Protein AF-A0A9Q4PXX9-F1 (afdb_monomer_lite)

Structure (mmCIF, N/CA/C/O backbone):
data_AF-A0A9Q4PXX9-F1
#
_entry.id   AF-A0A9Q4PXX9-F1
#
loop_
_atom_site.group_PDB
_atom_site.id
_atom_site.type_symbol
_atom_site.label_atom_id
_atom_site.label_alt_id
_atom_site.label_comp_id
_atom_site.label_asym_id
_atom_site.label_entity_id
_atom_site.label_seq_id
_atom_site.pdbx_PDB_ins_code
_atom_site.Cartn_x
_atom_site.Cartn_y
_atom_site.Cartn_z
_atom_site.occupancy
_atom_site.B_iso_or_equiv
_atom_site.auth_seq_id
_atom_site.auth_comp_id
_atom_site.auth_asym_id
_atom_site.auth_atom_id
_atom_site.pdbx_PDB_model_num
ATOM 1 N N . MET A 1 1 ? 8.724 -48.029 -93.473 1.00 40.72 1 MET A N 1
ATOM 2 C CA . MET A 1 1 ? 9.282 -48.845 -92.365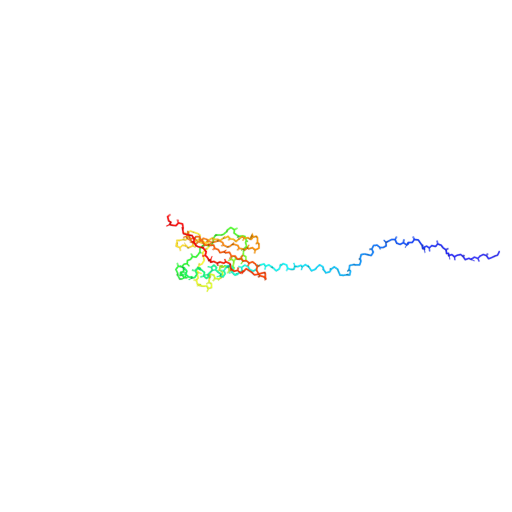 1.00 40.72 1 MET A CA 1
ATOM 3 C C . MET A 1 1 ? 9.966 -47.918 -91.365 1.00 40.72 1 MET A C 1
ATOM 5 O O . MET A 1 1 ? 10.668 -47.036 -91.834 1.00 40.72 1 MET A O 1
ATOM 9 N N . LYS A 1 2 ? 9.798 -48.175 -90.049 1.00 39.72 2 LYS A N 1
ATOM 10 C CA . LYS A 1 2 ? 10.358 -47.454 -88.866 1.00 39.72 2 LYS A CA 1
ATOM 11 C C . LYS A 1 2 ? 9.670 -46.093 -88.613 1.00 39.72 2 LYS A C 1
ATOM 13 O O . LYS A 1 2 ? 9.863 -45.184 -89.398 1.00 39.72 2 LYS A O 1
ATOM 18 N N . ARG A 1 3 ? 8.721 -45.873 -87.689 1.00 43.69 3 ARG A N 1
ATOM 19 C CA . ARG A 1 3 ? 8.483 -46.275 -86.281 1.00 43.69 3 ARG A CA 1
ATOM 20 C C . ARG A 1 3 ? 9.550 -45.764 -85.292 1.00 43.69 3 ARG A C 1
ATOM 22 O O . ARG A 1 3 ? 10.653 -46.294 -85.294 1.00 43.69 3 ARG A O 1
ATOM 29 N N . ILE A 1 4 ? 9.082 -44.883 -84.387 1.00 50.66 4 ILE A N 1
ATOM 30 C CA . ILE A 1 4 ? 9.602 -44.550 -83.038 1.00 50.66 4 ILE A CA 1
ATOM 31 C C . ILE A 1 4 ? 10.778 -43.554 -83.108 1.00 50.66 4 ILE A C 1
ATOM 33 O O . ILE A 1 4 ? 11.710 -43.765 -83.867 1.00 50.66 4 ILE A O 1
ATOM 37 N N . ILE A 1 5 ? 10.737 -42.375 -82.476 1.00 50.22 5 ILE A N 1
ATOM 38 C CA . ILE A 1 5 ? 10.878 -42.075 -81.032 1.00 50.22 5 ILE A CA 1
ATOM 39 C C . ILE A 1 5 ? 10.294 -40.648 -80.852 1.00 50.22 5 ILE A C 1
ATOM 41 O O . ILE A 1 5 ? 10.774 -39.725 -81.496 1.00 50.22 5 ILE A O 1
ATOM 45 N N . PHE A 1 6 ? 9.113 -40.400 -80.276 1.00 49.41 6 PHE A N 1
ATOM 46 C CA . PHE A 1 6 ? 8.702 -40.440 -78.862 1.00 49.41 6 PHE A CA 1
ATOM 47 C C . PHE A 1 6 ? 9.623 -39.652 -77.902 1.00 49.41 6 PHE A C 1
ATOM 49 O O . PHE A 1 6 ? 10.710 -40.102 -77.577 1.00 49.41 6 PHE A O 1
ATOM 56 N N . ILE A 1 7 ? 9.086 -38.535 -77.387 1.00 52.97 7 ILE A N 1
ATOM 57 C CA . ILE A 1 7 ? 9.512 -37.775 -76.195 1.00 52.97 7 ILE A CA 1
ATOM 58 C C . ILE A 1 7 ? 10.734 -36.868 -76.377 1.00 52.97 7 ILE A C 1
ATOM 60 O O . ILE A 1 7 ? 11.869 -37.283 -76.196 1.00 52.97 7 ILE A O 1
ATOM 64 N N . SER A 1 8 ? 10.475 -35.581 -76.615 1.00 52.56 8 SER A N 1
ATOM 65 C CA . SER A 1 8 ? 11.260 -34.475 -76.046 1.00 52.56 8 SER A CA 1
ATOM 66 C C . SER A 1 8 ? 10.614 -33.151 -76.457 1.00 52.56 8 SER A C 1
ATOM 68 O O . SER A 1 8 ? 11.013 -32.562 -77.454 1.00 52.56 8 SER A O 1
ATOM 70 N N . LEU A 1 9 ? 9.556 -32.733 -75.754 1.00 48.88 9 LEU A N 1
ATOM 71 C CA . LEU A 1 9 ? 9.233 -31.309 -75.552 1.00 48.88 9 LEU A CA 1
ATOM 72 C C . LEU A 1 9 ? 8.080 -31.150 -74.547 1.00 48.88 9 LEU A C 1
ATOM 74 O O . LEU A 1 9 ? 7.082 -30.482 -74.797 1.00 48.88 9 LEU A O 1
ATOM 78 N N . MET A 1 10 ? 8.191 -31.806 -73.394 1.00 50.72 10 MET A N 1
ATOM 79 C CA . MET A 1 10 ? 7.355 -31.466 -72.249 1.00 50.72 10 MET A CA 1
ATOM 80 C C . MET A 1 10 ? 8.276 -31.069 -71.105 1.00 50.72 10 MET A C 1
ATOM 82 O O . MET A 1 10 ? 9.196 -31.806 -70.769 1.00 50.72 10 MET A O 1
ATOM 86 N N . ALA A 1 11 ? 7.984 -29.896 -70.547 1.00 56.41 11 ALA A N 1
ATOM 87 C CA . ALA A 1 11 ? 8.581 -29.304 -69.358 1.00 56.41 11 ALA A CA 1
ATOM 88 C C . ALA A 1 11 ? 10.048 -28.873 -69.487 1.00 56.41 11 ALA A C 1
ATOM 90 O O . ALA A 1 11 ? 10.947 -29.644 -69.193 1.00 56.41 11 ALA A O 1
ATOM 91 N N . LEU A 1 12 ? 10.269 -27.599 -69.835 1.00 51.28 12 LEU A N 1
ATOM 92 C CA . LEU A 1 12 ? 11.316 -26.753 -69.233 1.00 51.28 12 LEU A CA 1
ATOM 93 C C . LEU A 1 12 ? 11.075 -25.267 -69.580 1.00 51.28 12 LEU A C 1
ATOM 95 O O . LEU A 1 12 ? 11.944 -24.557 -70.069 1.00 51.28 12 LEU A O 1
ATOM 99 N N . CYS A 1 13 ? 9.864 -24.780 -69.301 1.00 50.66 13 CYS A N 1
ATOM 100 C CA . CYS A 1 13 ? 9.588 -23.346 -69.155 1.00 50.66 13 CYS A CA 1
ATOM 101 C C . CYS A 1 13 ? 8.816 -23.109 -67.851 1.00 50.66 13 CYS A C 1
ATOM 103 O O . CYS A 1 13 ? 7.690 -22.632 -67.851 1.00 50.66 13 CYS A O 1
ATOM 105 N N . PHE A 1 14 ? 9.436 -23.480 -66.731 1.00 53.75 14 PHE A N 1
ATOM 106 C CA . PHE A 1 14 ? 9.116 -22.930 -65.412 1.00 53.75 14 PHE A CA 1
ATOM 107 C C . PHE A 1 14 ? 10.412 -22.409 -64.784 1.00 53.75 14 PHE A C 1
ATOM 109 O O . PHE A 1 14 ? 10.864 -22.866 -63.740 1.00 53.75 14 PHE A O 1
ATOM 116 N N . THR A 1 15 ? 11.064 -21.475 -65.475 1.00 51.88 15 THR A N 1
ATOM 117 C CA . THR A 1 15 ? 12.124 -20.651 -64.894 1.00 51.88 15 THR A CA 1
ATOM 118 C C . THR A 1 15 ? 11.484 -19.474 -64.166 1.00 51.88 15 THR A C 1
ATOM 120 O O . THR A 1 15 ? 10.898 -18.625 -64.826 1.00 51.88 15 THR A O 1
ATOM 123 N N . GLY A 1 16 ? 11.638 -19.440 -62.835 1.00 49.19 16 GLY A N 1
ATOM 124 C CA . GLY A 1 16 ? 11.543 -18.252 -61.967 1.00 49.19 16 GLY A CA 1
ATOM 125 C C . GLY A 1 16 ? 10.150 -17.610 -61.881 1.00 49.19 16 GLY A C 1
ATOM 126 O O . GLY A 1 16 ? 9.626 -17.100 -62.852 1.00 49.19 16 GLY A O 1
ATOM 127 N N . CYS A 1 17 ? 9.461 -17.560 -60.747 1.00 52.25 17 CYS A N 1
ATOM 128 C CA . CYS A 1 17 ? 9.954 -17.144 -59.445 1.00 52.25 17 CYS A CA 1
ATOM 129 C C . CYS A 1 17 ? 9.245 -17.959 -58.362 1.00 52.25 17 CYS A C 1
ATOM 131 O O . CYS A 1 17 ? 8.150 -17.604 -57.921 1.00 52.25 17 CYS A O 1
ATOM 133 N N . ALA A 1 18 ? 9.877 -19.029 -57.879 1.00 49.81 18 ALA A N 1
ATOM 134 C CA . ALA A 1 18 ? 9.582 -19.446 -56.520 1.00 49.81 18 ALA A CA 1
ATOM 135 C C . ALA A 1 18 ? 10.003 -18.271 -55.631 1.00 49.81 18 ALA A C 1
ATOM 137 O O . ALA A 1 18 ? 11.189 -17.946 -55.556 1.00 49.81 18 ALA A O 1
ATOM 138 N N . LYS A 1 19 ? 9.034 -17.593 -55.007 1.00 52.91 19 LYS A N 1
ATOM 139 C CA . LYS A 1 19 ? 9.294 -16.706 -53.872 1.00 52.91 19 LYS A CA 1
ATOM 140 C C . LYS A 1 19 ? 9.804 -17.584 -52.730 1.00 52.91 19 LYS A C 1
ATOM 142 O O . LYS A 1 19 ? 9.059 -17.939 -51.825 1.00 52.91 19 LYS A O 1
ATOM 147 N N . PHE A 1 20 ? 11.070 -17.977 -52.811 1.00 48.06 20 PHE A N 1
ATOM 148 C CA . PHE A 1 20 ? 11.827 -18.416 -51.658 1.00 48.06 20 PHE A CA 1
ATOM 149 C C . PHE A 1 20 ? 11.974 -17.176 -50.787 1.00 48.06 20 PHE A C 1
ATOM 151 O O . PHE A 1 20 ? 12.791 -16.304 -51.060 1.00 48.06 20 PHE A O 1
ATOM 158 N N . ASN A 1 21 ? 11.108 -17.062 -49.788 1.00 50.53 21 ASN A N 1
ATOM 159 C CA . ASN A 1 21 ? 11.376 -16.230 -48.635 1.00 50.53 21 ASN A CA 1
ATOM 160 C C . ASN A 1 21 ? 12.100 -17.151 -47.648 1.00 50.53 21 ASN A C 1
ATOM 162 O O . ASN A 1 21 ? 11.425 -17.948 -46.991 1.00 50.53 21 ASN A O 1
ATOM 166 N N . PRO A 1 22 ? 13.445 -17.173 -47.603 1.00 49.38 22 PRO A N 1
ATOM 167 C CA . PRO A 1 22 ? 14.129 -17.996 -46.630 1.00 49.38 22 PRO A CA 1
ATOM 168 C C . PRO A 1 22 ? 13.853 -17.377 -45.258 1.00 49.38 22 PRO A C 1
ATOM 170 O O . PRO A 1 22 ? 14.517 -16.433 -44.847 1.00 49.38 22 PRO A O 1
ATOM 173 N N . GLN A 1 23 ? 12.865 -17.912 -44.535 1.00 55.22 23 GLN A N 1
ATOM 174 C CA . GLN A 1 23 ? 12.678 -17.668 -43.103 1.00 55.22 23 GLN A CA 1
ATOM 175 C C . GLN A 1 23 ? 13.764 -18.405 -42.304 1.00 55.22 23 GLN A C 1
ATOM 177 O O . GLN A 1 23 ? 13.486 -19.164 -41.383 1.00 55.22 23 GLN A O 1
ATOM 182 N N . TYR A 1 24 ? 15.024 -18.211 -42.676 1.00 54.84 24 TYR A N 1
ATOM 183 C CA . TYR A 1 24 ? 16.157 -18.652 -41.886 1.00 54.84 24 TYR A CA 1
ATOM 184 C C . TYR A 1 24 ? 16.638 -17.408 -41.144 1.00 54.84 24 TYR A C 1
ATOM 186 O O . TYR A 1 24 ? 17.283 -16.548 -41.729 1.00 54.84 24 TYR A O 1
ATOM 194 N N . PHE A 1 25 ? 16.244 -17.319 -39.870 1.00 54.09 25 PHE A N 1
ATOM 195 C CA . PHE A 1 25 ? 16.497 -16.221 -38.924 1.00 54.09 25 PHE A CA 1
ATOM 196 C C . PHE A 1 25 ? 15.554 -15.010 -38.984 1.00 54.09 25 PHE A C 1
ATOM 198 O O . PHE A 1 25 ? 15.995 -13.868 -38.964 1.00 54.09 25 PHE A O 1
ATOM 205 N N . ASN A 1 26 ? 14.244 -15.245 -38.880 1.00 48.47 26 ASN A N 1
ATOM 206 C CA . ASN A 1 26 ? 13.403 -14.304 -38.134 1.00 48.47 26 ASN A CA 1
ATOM 207 C C . ASN A 1 26 ? 13.382 -14.745 -36.668 1.00 48.47 26 ASN A C 1
ATOM 209 O O . ASN A 1 26 ? 12.378 -15.261 -36.185 1.00 48.47 26 ASN A O 1
ATOM 213 N N . SER A 1 27 ? 14.488 -14.555 -35.941 1.00 41.12 27 SER A N 1
ATOM 214 C CA . SER A 1 27 ? 14.345 -14.377 -34.499 1.00 41.12 27 SER A CA 1
ATOM 215 C C . SER A 1 27 ? 13.736 -12.991 -34.315 1.00 41.12 27 SER A C 1
ATOM 217 O O . SER A 1 27 ? 14.447 -12.004 -34.124 1.00 41.12 27 SER A O 1
ATOM 219 N N . THR A 1 28 ? 12.411 -12.889 -34.402 1.00 47.72 28 THR A N 1
ATOM 220 C CA . THR A 1 28 ? 11.728 -11.889 -33.591 1.00 47.72 28 THR A CA 1
ATOM 221 C C . THR A 1 28 ? 12.069 -12.275 -32.166 1.00 47.72 28 THR A C 1
ATOM 223 O O . THR A 1 28 ? 11.456 -13.164 -31.582 1.00 47.72 28 THR A O 1
ATOM 226 N N . ILE A 1 29 ? 13.128 -11.665 -31.635 1.00 48.25 29 ILE A N 1
ATOM 227 C CA . ILE A 1 29 ? 13.241 -11.489 -30.202 1.00 48.25 29 ILE A CA 1
ATOM 228 C C . ILE A 1 29 ? 12.015 -10.641 -29.895 1.00 48.25 29 ILE A C 1
ATOM 230 O O . ILE A 1 29 ? 12.044 -9.418 -30.037 1.00 48.25 29 ILE A O 1
ATOM 234 N N . GLU A 1 30 ? 10.897 -11.300 -29.588 1.00 42.25 30 GLU A N 1
ATOM 235 C CA . GLU A 1 30 ? 9.882 -10.692 -28.755 1.00 42.25 30 GLU A CA 1
ATOM 236 C C . GLU A 1 30 ? 10.674 -10.247 -27.543 1.00 42.25 30 GLU A C 1
ATOM 238 O O . GLU A 1 30 ? 11.145 -11.060 -26.745 1.00 42.25 30 GLU A O 1
ATOM 243 N N . ARG A 1 31 ? 10.977 -8.948 -27.502 1.00 42.47 31 ARG A N 1
ATOM 244 C CA . ARG A 1 31 ? 11.509 -8.312 -26.318 1.00 42.47 31 ARG A CA 1
ATOM 245 C C . ARG A 1 31 ? 10.436 -8.635 -25.296 1.00 42.47 31 ARG A C 1
ATOM 247 O O . ARG A 1 31 ? 9.360 -8.051 -25.362 1.00 42.47 31 ARG A O 1
ATOM 254 N N . GLN A 1 32 ? 10.671 -9.650 -24.467 1.00 42.03 32 GLN A N 1
ATOM 255 C CA . GLN A 1 32 ? 9.855 -9.888 -23.296 1.00 42.03 32 GLN A CA 1
ATOM 256 C C . GLN A 1 32 ? 10.013 -8.596 -22.514 1.00 42.03 32 GLN A C 1
ATOM 258 O O . GLN A 1 32 ? 11.031 -8.379 -21.857 1.00 42.03 32 GLN A O 1
ATOM 263 N N . THR A 1 33 ? 9.075 -7.674 -22.702 1.00 50.97 33 THR A N 1
ATOM 264 C CA . THR A 1 33 ? 8.855 -6.556 -21.811 1.00 50.97 33 THR A CA 1
ATOM 265 C C . THR A 1 33 ? 8.553 -7.240 -20.496 1.00 50.97 33 THR A C 1
ATOM 267 O O . THR A 1 33 ? 7.441 -7.711 -20.270 1.00 50.97 33 THR A O 1
ATOM 270 N N . GLN A 1 34 ? 9.592 -7.446 -19.685 1.00 57.28 34 GLN A N 1
ATOM 271 C CA . GLN A 1 34 ? 9.408 -7.909 -18.325 1.00 57.28 34 GLN A CA 1
ATOM 272 C C . GLN A 1 34 ? 8.389 -6.948 -17.715 1.00 57.28 34 GLN A C 1
ATOM 274 O O . GLN A 1 34 ? 8.551 -5.732 -17.802 1.00 57.28 34 GLN A O 1
ATOM 279 N N . SER A 1 35 ? 7.295 -7.473 -17.173 1.00 68.25 35 SER A N 1
ATOM 280 C CA . SER A 1 35 ? 6.319 -6.625 -16.496 1.00 68.25 35 SER A CA 1
ATOM 281 C C . SER A 1 35 ? 7.035 -5.896 -15.362 1.00 68.25 35 SER A C 1
ATOM 283 O O . SER A 1 35 ? 7.757 -6.530 -14.585 1.00 68.25 35 SER A O 1
ATOM 285 N N . ILE A 1 36 ? 6.872 -4.579 -15.286 1.00 73.75 36 ILE A N 1
ATOM 286 C CA . ILE A 1 36 ? 7.422 -3.771 -14.198 1.00 73.75 36 ILE A CA 1
ATOM 287 C C . ILE A 1 36 ? 6.907 -4.343 -12.871 1.00 73.75 36 ILE A C 1
ATOM 289 O O . ILE A 1 36 ? 5.719 -4.618 -12.713 1.00 73.75 36 ILE A O 1
ATOM 293 N N . ASN A 1 37 ? 7.812 -4.579 -11.921 1.00 81.19 37 ASN A N 1
ATOM 294 C CA . ASN A 1 37 ? 7.443 -5.128 -10.621 1.00 81.19 37 ASN A CA 1
ATOM 295 C C . ASN A 1 37 ? 6.981 -4.008 -9.676 1.00 81.19 37 ASN A C 1
ATOM 297 O O . ASN A 1 37 ? 7.811 -3.310 -9.090 1.00 81.19 37 ASN A O 1
ATOM 301 N N . PHE A 1 38 ? 5.668 -3.875 -9.489 1.00 85.12 38 PHE A N 1
ATOM 302 C CA . PHE A 1 38 ? 5.075 -2.871 -8.601 1.00 85.12 38 PHE A CA 1
ATOM 303 C C . PHE A 1 38 ? 5.146 -3.218 -7.107 1.00 85.12 38 PHE A C 1
ATOM 305 O O . PHE A 1 38 ? 4.820 -2.375 -6.277 1.00 85.12 38 PHE A O 1
ATOM 312 N N . ASN A 1 39 ? 5.623 -4.405 -6.718 1.00 90.44 39 ASN A N 1
ATOM 313 C CA . ASN A 1 39 ? 5.673 -4.809 -5.307 1.00 90.44 39 ASN A CA 1
ATOM 314 C C . ASN A 1 39 ? 6.505 -3.852 -4.443 1.00 90.44 39 ASN A C 1
ATOM 316 O O . ASN A 1 39 ? 6.191 -3.658 -3.271 1.00 90.44 39 ASN A O 1
ATOM 320 N N . ILE A 1 40 ? 7.532 -3.221 -5.024 1.00 89.94 40 ILE A N 1
ATOM 321 C CA . ILE A 1 40 ? 8.366 -2.238 -4.323 1.00 89.94 40 ILE A CA 1
ATOM 322 C C . ILE A 1 40 ? 7.562 -0.998 -3.895 1.00 89.94 40 ILE A C 1
ATOM 324 O O . ILE A 1 40 ? 7.810 -0.460 -2.820 1.00 89.94 40 ILE A O 1
ATOM 328 N N . LEU A 1 41 ? 6.552 -0.585 -4.675 1.00 92.31 41 LEU A N 1
ATOM 329 C CA . LEU A 1 41 ? 5.654 0.515 -4.306 1.00 92.31 41 LEU A CA 1
ATOM 330 C C . LEU A 1 41 ? 4.824 0.138 -3.075 1.00 92.31 41 LEU A C 1
ATOM 332 O O . LEU A 1 41 ? 4.705 0.931 -2.144 1.00 92.31 41 LEU A O 1
ATOM 336 N N . ALA A 1 42 ? 4.271 -1.078 -3.052 1.00 93.69 42 ALA A N 1
ATOM 337 C CA . ALA A 1 42 ? 3.500 -1.569 -1.913 1.00 93.69 42 ALA A CA 1
ATOM 338 C C . ALA A 1 42 ? 4.372 -1.715 -0.656 1.00 93.69 42 ALA A C 1
ATOM 340 O O . ALA A 1 42 ? 3.944 -1.335 0.432 1.00 93.69 42 ALA A O 1
ATOM 341 N N . ASP A 1 43 ? 5.598 -2.223 -0.801 1.00 93.81 43 ASP A N 1
ATOM 342 C CA . ASP A 1 43 ? 6.551 -2.335 0.307 1.00 93.81 43 ASP A CA 1
ATOM 343 C C . ASP A 1 43 ? 6.864 -0.951 0.904 1.00 93.81 43 ASP A C 1
ATOM 345 O O . ASP A 1 43 ? 6.747 -0.755 2.115 1.00 93.81 43 ASP A O 1
ATOM 349 N N . ASP A 1 44 ? 7.133 0.038 0.050 1.00 92.19 44 ASP A N 1
ATOM 350 C CA . ASP A 1 44 ? 7.353 1.427 0.456 1.00 92.19 44 ASP A CA 1
ATOM 351 C C . ASP A 1 44 ? 6.139 2.050 1.168 1.00 92.19 44 ASP A C 1
ATOM 353 O O . ASP A 1 44 ? 6.299 2.746 2.177 1.00 92.19 44 ASP A O 1
ATOM 357 N N . MET A 1 45 ? 4.920 1.813 0.664 1.00 94.25 45 MET A N 1
ATOM 358 C CA . MET A 1 45 ? 3.684 2.271 1.315 1.00 94.25 45 MET A CA 1
ATOM 359 C C . MET A 1 45 ? 3.562 1.695 2.722 1.00 94.25 45 MET A C 1
ATOM 361 O O . MET A 1 45 ? 3.267 2.422 3.671 1.00 94.25 45 MET A O 1
ATOM 365 N N . VAL A 1 46 ? 3.788 0.389 2.863 1.00 95.62 46 VAL A N 1
ATOM 366 C CA . VAL A 1 46 ? 3.640 -0.324 4.133 1.00 95.62 46 VAL A CA 1
ATOM 367 C C . VAL A 1 46 ? 4.691 0.117 5.141 1.00 95.62 46 VAL A C 1
ATOM 369 O O . VAL A 1 46 ? 4.366 0.268 6.320 1.00 95.62 46 VAL A O 1
ATOM 372 N N . ASP A 1 47 ? 5.924 0.366 4.711 1.00 94.25 47 ASP A N 1
ATOM 373 C CA . ASP A 1 47 ? 6.967 0.871 5.602 1.00 94.25 47 ASP A CA 1
ATOM 374 C C . ASP A 1 47 ? 6.664 2.300 6.064 1.00 94.25 47 ASP A C 1
ATOM 376 O O . ASP A 1 47 ? 6.777 2.593 7.256 1.00 94.25 47 ASP A O 1
ATOM 380 N N . PHE A 1 48 ? 6.161 3.167 5.177 1.00 92.56 48 PHE A N 1
ATOM 381 C CA . PHE A 1 48 ? 5.674 4.484 5.588 1.00 92.56 48 PHE A CA 1
ATOM 382 C C . PHE A 1 48 ? 4.510 4.378 6.585 1.00 92.56 48 PHE A C 1
ATOM 384 O O . PHE A 1 48 ? 4.513 5.060 7.612 1.00 92.56 48 PHE A O 1
ATOM 391 N N . ILE A 1 49 ? 3.525 3.516 6.317 1.00 94.31 49 ILE A N 1
ATOM 392 C CA . ILE A 1 49 ? 2.387 3.271 7.216 1.00 94.31 49 ILE A CA 1
ATOM 393 C C . ILE A 1 49 ? 2.879 2.782 8.582 1.00 94.31 49 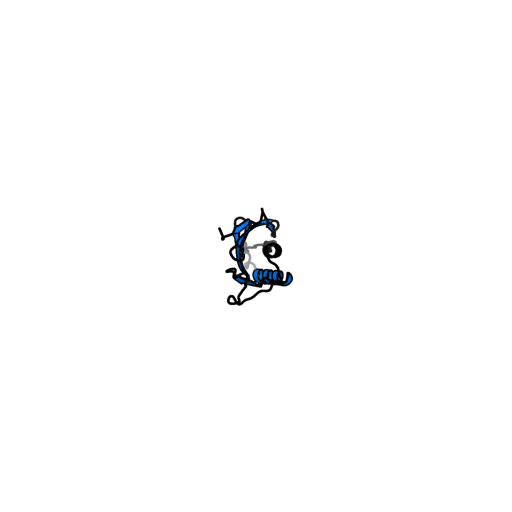ILE A C 1
ATOM 395 O O . ILE A 1 49 ? 2.448 3.310 9.604 1.00 94.31 49 ILE A O 1
ATOM 399 N N . SER A 1 50 ? 3.840 1.857 8.599 1.00 94.12 50 SER A N 1
ATOM 400 C CA . SER A 1 50 ? 4.408 1.259 9.816 1.00 94.12 50 SER A CA 1
ATOM 401 C C . SER A 1 50 ? 5.058 2.268 10.755 1.00 94.12 50 SER A C 1
ATOM 403 O O . SER A 1 50 ? 5.057 2.080 11.967 1.00 94.12 50 SER A O 1
ATOM 405 N N . ILE A 1 51 ? 5.597 3.354 10.206 1.00 92.88 51 ILE A N 1
ATOM 406 C CA . ILE A 1 51 ? 6.208 4.436 10.984 1.00 92.88 51 ILE A CA 1
ATOM 407 C C . ILE A 1 51 ? 5.145 5.366 11.591 1.00 92.88 51 ILE A C 1
ATOM 409 O O . ILE A 1 51 ? 5.390 5.986 12.623 1.00 92.88 51 ILE A O 1
ATOM 413 N N . ASN A 1 52 ? 3.972 5.483 10.959 1.00 90.31 52 ASN A N 1
ATOM 414 C CA . ASN A 1 52 ? 2.958 6.482 11.312 1.00 90.31 52 ASN A CA 1
ATOM 415 C C . ASN A 1 52 ? 1.727 5.896 12.032 1.00 90.31 52 ASN A C 1
ATOM 417 O O . ASN A 1 52 ? 1.012 6.646 12.689 1.00 90.31 52 ASN A O 1
ATOM 421 N N . PHE A 1 53 ? 1.470 4.589 11.923 1.00 92.44 53 PHE A N 1
ATOM 422 C CA . PHE A 1 53 ? 0.267 3.930 12.443 1.00 92.44 53 PHE A CA 1
ATOM 423 C C . PHE A 1 53 ? 0.619 2.655 13.211 1.00 92.44 53 PHE A C 1
ATOM 425 O O . PHE A 1 53 ? 1.353 1.801 12.715 1.00 92.44 53 PHE A O 1
ATOM 432 N N . LEU A 1 54 ? 0.056 2.487 14.408 1.00 93.44 54 LEU A N 1
ATOM 433 C CA . LEU A 1 54 ? 0.289 1.308 15.243 1.00 93.44 54 LEU A CA 1
ATOM 434 C C . LEU A 1 54 ? -0.631 0.149 14.838 1.00 93.44 54 LEU A C 1
ATOM 436 O O . LEU A 1 54 ? -1.855 0.271 14.859 1.00 93.44 54 LEU A O 1
ATOM 440 N N . ALA A 1 55 ? -0.039 -1.006 14.530 1.00 93.31 55 ALA A N 1
ATOM 441 C CA . ALA A 1 55 ? -0.761 -2.174 14.023 1.00 93.31 55 ALA A CA 1
ATOM 442 C C . ALA A 1 55 ? -1.891 -2.674 14.940 1.00 93.31 55 ALA A C 1
ATOM 444 O O . ALA A 1 55 ? -2.961 -3.034 14.463 1.00 93.31 55 ALA A O 1
ATOM 445 N N . ASN A 1 56 ? -1.693 -2.641 16.259 1.00 91.12 56 ASN A N 1
ATOM 446 C CA . ASN A 1 56 ? -2.665 -3.135 17.239 1.00 91.12 56 ASN A CA 1
ATOM 447 C C . ASN A 1 56 ? -3.925 -2.263 17.385 1.00 91.12 56 ASN A C 1
ATOM 449 O O . ASN A 1 56 ? -4.897 -2.711 17.990 1.00 91.12 56 ASN A O 1
ATOM 453 N N . THR A 1 57 ? -3.911 -1.032 16.871 1.00 92.94 57 THR A N 1
ATOM 454 C CA . THR A 1 57 ? -5.033 -0.084 16.978 1.00 92.94 57 THR A CA 1
ATOM 455 C C . THR A 1 57 ? -5.591 0.351 15.629 1.00 92.94 57 THR A C 1
ATOM 457 O O . THR A 1 57 ? -6.580 1.075 15.592 1.00 92.94 57 THR A O 1
ATOM 460 N N . THR A 1 58 ? -4.974 -0.063 14.524 1.00 95.44 58 THR A N 1
ATOM 461 C CA . THR A 1 58 ? -5.337 0.400 13.183 1.00 95.44 58 THR A CA 1
ATOM 462 C C . THR A 1 58 ? -6.004 -0.719 12.392 1.00 95.44 58 THR A C 1
ATOM 464 O O . THR A 1 58 ? -5.413 -1.770 12.141 1.00 95.44 58 THR A O 1
ATOM 467 N N . THR A 1 59 ? -7.241 -0.465 11.962 1.00 96.50 59 THR A N 1
ATOM 468 C CA . THR A 1 59 ? -7.959 -1.299 10.992 1.00 96.50 59 THR A CA 1
ATOM 469 C C . THR A 1 59 ? -8.111 -0.515 9.701 1.00 96.50 59 THR A C 1
ATOM 471 O O . THR A 1 59 ? -8.740 0.539 9.696 1.00 96.50 59 THR A O 1
ATOM 474 N N . PHE A 1 60 ? -7.551 -1.023 8.608 1.00 96.44 60 PHE A N 1
ATOM 475 C CA . PHE A 1 60 ? -7.657 -0.378 7.307 1.00 96.44 60 PHE A CA 1
ATOM 476 C C . PHE A 1 60 ? -8.953 -0.747 6.597 1.00 96.44 60 PHE A C 1
ATOM 478 O O . PHE A 1 60 ? -9.333 -1.915 6.544 1.00 96.44 60 PHE A O 1
ATOM 485 N N . TYR A 1 61 ? -9.579 0.247 5.983 1.00 95.44 61 TYR A N 1
ATOM 486 C CA . TYR A 1 61 ? -10.511 0.053 4.882 1.00 95.44 61 TYR A CA 1
ATOM 487 C C . TYR A 1 61 ? -9.856 0.606 3.620 1.00 95.44 61 TYR A C 1
ATOM 489 O O . TYR A 1 61 ? -9.541 1.797 3.547 1.00 95.44 61 TYR A O 1
ATOM 497 N N . ILE A 1 62 ? -9.594 -0.275 2.656 1.00 94.19 62 ILE A N 1
ATOM 498 C CA . ILE A 1 62 ? -8.873 0.079 1.433 1.00 94.19 62 ILE A CA 1
ATOM 499 C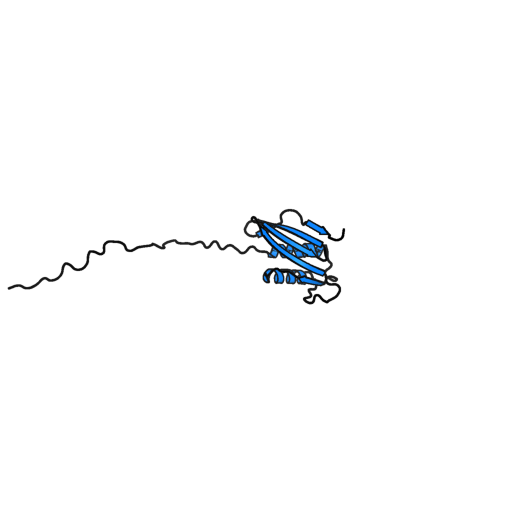 C . ILE A 1 62 ? -9.882 0.241 0.304 1.00 94.19 62 ILE A C 1
ATOM 501 O O . ILE A 1 62 ? -10.512 -0.730 -0.109 1.00 94.19 62 ILE A O 1
ATOM 505 N N . HIS A 1 63 ? -10.007 1.463 -0.202 1.00 88.88 63 HIS A N 1
ATOM 506 C CA . HIS A 1 63 ? -10.861 1.794 -1.332 1.00 88.88 63 HIS A CA 1
ATOM 507 C C . HIS A 1 63 ? -10.028 2.464 -2.414 1.00 88.88 63 HIS A C 1
ATOM 509 O O . HIS A 1 63 ? -9.512 3.563 -2.224 1.00 88.88 63 HIS A O 1
ATOM 515 N N . THR A 1 64 ? -9.869 1.778 -3.535 1.00 82.69 64 THR A N 1
ATOM 516 C CA . THR A 1 64 ? -9.107 2.255 -4.684 1.00 82.69 64 THR A CA 1
ATOM 517 C C . THR A 1 64 ? -9.915 2.028 -5.956 1.00 82.69 64 THR A C 1
ATOM 519 O O . THR A 1 64 ? -10.676 1.063 -6.038 1.00 82.69 64 THR A O 1
ATOM 522 N N . ASP A 1 65 ? -9.742 2.922 -6.925 1.00 75.50 65 ASP A N 1
ATOM 523 C CA . ASP A 1 65 ? -10.286 2.774 -8.278 1.00 75.50 65 ASP A CA 1
ATOM 524 C C . ASP A 1 65 ? -9.391 1.879 -9.157 1.00 75.50 65 ASP A C 1
ATOM 526 O O . ASP A 1 65 ? -9.730 1.589 -10.305 1.00 75.50 65 ASP A O 1
ATOM 530 N N . ASP A 1 66 ? -8.234 1.455 -8.635 1.00 67.56 66 ASP A N 1
ATOM 531 C CA . ASP A 1 66 ? -7.285 0.613 -9.353 1.00 67.56 66 ASP A CA 1
ATOM 532 C C . ASP A 1 66 ? -7.858 -0.793 -9.597 1.00 67.56 66 ASP A C 1
ATOM 534 O O . ASP A 1 66 ? -8.341 -1.470 -8.686 1.00 67.56 66 ASP A O 1
ATOM 538 N N . LEU A 1 67 ? -7.792 -1.231 -10.854 1.00 61.50 67 LE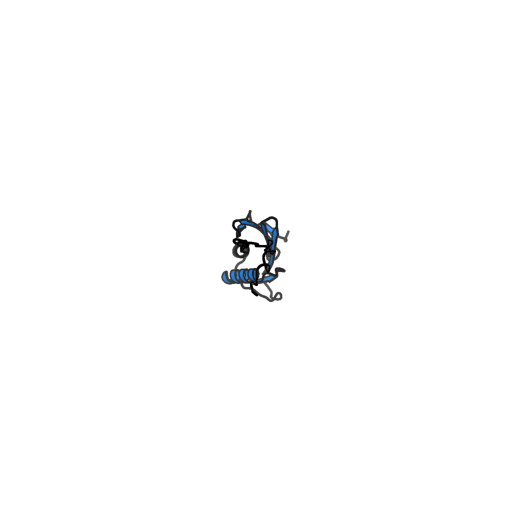U A N 1
ATOM 539 C CA . LEU A 1 67 ? -8.282 -2.531 -11.309 1.00 61.50 67 LEU A CA 1
ATOM 540 C C . LEU A 1 67 ? -7.240 -3.644 -11.119 1.00 61.50 67 LEU A C 1
ATOM 542 O O . LEU A 1 67 ? -7.576 -4.820 -11.302 1.00 61.50 67 LEU A O 1
ATOM 546 N N . ASP A 1 68 ? -5.990 -3.316 -10.764 1.00 80.50 68 ASP A N 1
ATOM 547 C CA . ASP A 1 68 ? -4.957 -4.326 -10.531 1.00 80.50 68 ASP A CA 1
ATOM 548 C C . ASP A 1 68 ? -5.142 -5.045 -9.186 1.00 80.50 68 ASP A C 1
ATOM 550 O O . ASP A 1 68 ? -4.601 -4.687 -8.132 1.00 80.50 68 ASP A O 1
ATOM 554 N N . LYS A 1 69 ? -5.888 -6.151 -9.254 1.00 85.31 69 LYS A N 1
ATOM 555 C CA . LYS A 1 69 ? -6.108 -7.058 -8.128 1.00 85.31 69 LYS A CA 1
ATOM 556 C C . LYS A 1 69 ? -4.800 -7.620 -7.554 1.00 85.31 69 LYS A C 1
ATOM 558 O O . LYS A 1 69 ? -4.743 -7.870 -6.353 1.00 85.31 69 LYS A O 1
ATOM 563 N N . ASN A 1 70 ? -3.754 -7.815 -8.362 1.00 89.56 70 ASN A N 1
ATOM 564 C CA . ASN A 1 70 ? -2.502 -8.396 -7.871 1.00 89.56 70 ASN A CA 1
ATOM 565 C C . ASN A 1 70 ? -1.786 -7.435 -6.923 1.00 89.56 70 ASN A C 1
ATOM 567 O O . ASN A 1 70 ? -1.312 -7.857 -5.865 1.00 89.56 70 ASN A O 1
ATOM 571 N N . PHE A 1 71 ? -1.742 -6.147 -7.272 1.00 90.81 71 PHE A N 1
ATOM 572 C CA . PHE A 1 71 ? -1.178 -5.124 -6.397 1.00 90.81 71 PHE A CA 1
ATOM 573 C C . PHE A 1 71 ? -1.975 -5.015 -5.092 1.00 90.81 71 PHE A C 1
ATOM 575 O O . PHE A 1 71 ? -1.389 -5.042 -4.008 1.00 90.81 71 PHE A O 1
ATOM 582 N N . TYR A 1 72 ? -3.309 -4.969 -5.185 1.00 92.06 72 TYR A N 1
ATOM 583 C CA . TYR A 1 72 ? -4.194 -4.933 -4.017 1.00 92.06 72 TYR A CA 1
ATOM 584 C C . TYR A 1 72 ? -3.974 -6.137 -3.083 1.00 92.06 72 TYR A C 1
ATOM 586 O O . TYR A 1 72 ? -3.782 -5.977 -1.873 1.00 92.06 72 TYR A O 1
ATOM 594 N N . ASP A 1 73 ? -3.949 -7.353 -3.633 1.00 93.19 73 ASP A N 1
ATOM 595 C CA . ASP A 1 73 ? -3.727 -8.583 -2.868 1.00 93.19 73 ASP A CA 1
ATOM 596 C C . ASP A 1 73 ? -2.333 -8.585 -2.211 1.00 93.19 73 ASP A C 1
ATOM 598 O O . ASP A 1 73 ? -2.181 -8.981 -1.053 1.00 93.19 73 ASP A O 1
ATOM 602 N N . TYR A 1 74 ? -1.302 -8.113 -2.918 1.00 94.75 74 TYR A N 1
ATOM 603 C CA . TYR A 1 74 ? 0.051 -8.015 -2.368 1.00 94.75 74 TYR A CA 1
ATOM 604 C C . TYR A 1 74 ? 0.122 -7.001 -1.215 1.00 94.75 74 TYR A C 1
ATOM 606 O O . TYR A 1 74 ? 0.631 -7.326 -0.137 1.00 94.75 74 TYR A O 1
ATOM 614 N N . LEU A 1 75 ? -0.439 -5.802 -1.403 1.00 95.56 75 LEU A N 1
ATOM 615 C CA . LEU A 1 75 ? -0.488 -4.742 -0.394 1.00 95.56 75 LEU A CA 1
ATOM 616 C C . LEU A 1 75 ? -1.242 -5.195 0.863 1.00 95.56 75 LEU A C 1
ATOM 618 O O . LEU A 1 75 ? -0.732 -5.065 1.979 1.00 95.56 75 LEU A O 1
ATOM 622 N N . THR A 1 76 ? -2.438 -5.764 0.696 1.00 95.50 76 THR A N 1
ATOM 623 C CA . THR A 1 76 ? -3.260 -6.244 1.818 1.00 95.50 76 THR A CA 1
ATOM 624 C C . THR A 1 76 ? -2.555 -7.349 2.599 1.00 95.50 76 THR A C 1
ATOM 626 O O . THR A 1 76 ? -2.544 -7.326 3.831 1.00 95.50 76 THR A O 1
ATOM 629 N N . ASN A 1 77 ? -1.904 -8.290 1.913 1.00 97.00 77 ASN A N 1
ATOM 630 C CA . ASN A 1 77 ? -1.121 -9.334 2.567 1.00 97.00 77 ASN A CA 1
ATOM 631 C C . ASN A 1 77 ? 0.084 -8.764 3.320 1.00 97.00 77 ASN A C 1
ATOM 633 O O . ASN A 1 77 ? 0.359 -9.190 4.442 1.00 97.00 77 ASN A O 1
ATOM 637 N N . LYS A 1 78 ? 0.783 -7.770 2.762 1.00 97.06 78 LYS A N 1
ATOM 638 C CA . LYS A 1 78 ? 1.899 -7.104 3.452 1.00 97.06 78 LYS A CA 1
ATOM 639 C C . LYS A 1 78 ? 1.455 -6.366 4.711 1.00 97.06 78 LYS A C 1
ATOM 641 O O . LYS A 1 78 ? 2.109 -6.507 5.743 1.00 97.06 78 LYS A O 1
ATOM 646 N N . LEU A 1 79 ? 0.332 -5.653 4.659 1.00 97.06 79 LEU A N 1
ATOM 647 C CA . LEU A 1 79 ? -0.267 -5.011 5.832 1.00 97.06 79 LEU A CA 1
ATOM 648 C C . LEU A 1 79 ? -0.648 -6.045 6.903 1.00 97.06 79 LEU A C 1
ATOM 650 O O . LEU A 1 79 ? -0.251 -5.908 8.060 1.00 97.06 79 LEU A O 1
ATOM 654 N N . ARG A 1 80 ? -1.330 -7.131 6.525 1.00 96.62 80 ARG A N 1
ATOM 655 C CA . ARG A 1 80 ? -1.669 -8.216 7.464 1.00 96.62 80 ARG A CA 1
ATOM 656 C C . ARG A 1 80 ? -0.426 -8.841 8.096 1.00 96.62 80 ARG A C 1
ATOM 658 O O . ARG A 1 80 ? -0.403 -9.058 9.303 1.00 96.62 80 ARG A O 1
ATOM 665 N N . ASN A 1 81 ? 0.638 -9.050 7.320 1.00 96.88 81 ASN A N 1
ATOM 666 C CA . ASN A 1 81 ? 1.912 -9.572 7.824 1.00 96.88 81 ASN A CA 1
ATOM 667 C C . ASN A 1 81 ? 2.608 -8.622 8.815 1.00 96.88 81 ASN A C 1
ATOM 669 O O . ASN A 1 81 ? 3.363 -9.083 9.667 1.00 96.88 81 ASN A O 1
ATOM 673 N N . LYS A 1 82 ? 2.353 -7.310 8.734 1.00 96.50 82 LYS A N 1
ATOM 674 C CA . LYS A 1 82 ? 2.795 -6.316 9.731 1.00 96.50 82 LYS A CA 1
ATOM 675 C C . LYS A 1 82 ? 1.844 -6.206 10.935 1.00 96.50 82 LYS A C 1
ATOM 677 O O . LYS A 1 82 ? 2.121 -5.440 11.852 1.00 96.50 82 LYS A O 1
ATOM 682 N N . GLY A 1 83 ? 0.757 -6.981 10.960 1.00 96.50 83 GLY A N 1
ATOM 683 C CA . GLY A 1 83 ? -0.194 -7.061 12.070 1.00 96.50 83 GLY A CA 1
ATOM 684 C C . GLY A 1 83 ? -1.414 -6.148 11.949 1.00 96.50 83 GLY A C 1
ATOM 685 O O . GLY A 1 83 ? -2.176 -6.056 12.907 1.00 96.50 83 GLY A O 1
ATOM 686 N N . TYR A 1 84 ? -1.615 -5.477 10.812 1.00 97.56 84 TYR A N 1
ATOM 687 C CA . TYR A 1 84 ? -2.792 -4.632 10.601 1.00 97.56 84 TYR A CA 1
ATOM 688 C C . TYR A 1 84 ? -4.039 -5.464 10.300 1.00 97.56 84 TYR A C 1
ATOM 690 O O . TYR A 1 84 ? -3.992 -6.435 9.539 1.00 97.56 84 TYR A O 1
ATOM 698 N N . ALA A 1 85 ? -5.179 -5.032 10.835 1.00 96.00 85 ALA A N 1
ATOM 699 C CA . ALA A 1 85 ? -6.476 -5.546 10.419 1.00 96.00 85 ALA A CA 1
ATOM 700 C C . ALA A 1 85 ? -6.931 -4.863 9.119 1.00 96.00 85 ALA A C 1
ATOM 702 O O . ALA A 1 85 ? -6.641 -3.688 8.891 1.00 96.00 85 ALA A O 1
ATOM 703 N N . ILE A 1 86 ? -7.663 -5.593 8.275 1.00 95.44 86 ILE A N 1
ATOM 704 C CA . ILE A 1 86 ? -8.272 -5.065 7.047 1.00 95.44 86 ILE A CA 1
ATOM 705 C C . ILE A 1 86 ? -9.753 -5.425 7.060 1.00 95.44 86 ILE A C 1
ATOM 707 O O . ILE A 1 86 ? -10.095 -6.590 7.267 1.00 95.44 86 ILE A O 1
ATOM 711 N N . SER A 1 87 ? -10.605 -4.425 6.859 1.00 94.62 87 SER A N 1
ATOM 712 C CA . SER A 1 87 ? -12.057 -4.552 6.777 1.00 94.62 87 SER A CA 1
ATOM 713 C C . SER A 1 87 ? -12.530 -4.258 5.361 1.00 94.62 87 SER A C 1
ATOM 715 O O . SER A 1 87 ? -12.121 -3.262 4.768 1.00 94.62 87 SER A O 1
ATOM 717 N N . ASP A 1 88 ? -13.472 -5.065 4.881 1.00 91.31 88 ASP A N 1
ATOM 718 C CA . ASP A 1 88 ? -14.192 -4.824 3.625 1.00 91.31 88 ASP A CA 1
ATOM 719 C C . ASP A 1 88 ? -15.513 -4.062 3.859 1.00 91.31 88 ASP A C 1
ATOM 721 O O . ASP A 1 88 ? -16.216 -3.696 2.920 1.00 91.31 88 ASP A O 1
ATOM 725 N N . ASN A 1 89 ? -15.877 -3.812 5.123 1.00 92.69 89 ASN A N 1
ATOM 726 C CA . ASN A 1 89 ? -17.084 -3.086 5.508 1.00 92.69 89 ASN A CA 1
ATOM 727 C C . ASN A 1 89 ? -16.733 -1.658 5.944 1.00 92.69 89 ASN A C 1
ATOM 729 O O . ASN A 1 89 ? -16.158 -1.465 7.018 1.00 92.69 89 ASN A O 1
ATOM 733 N N . SER A 1 90 ? -17.139 -0.670 5.145 1.00 91.56 90 SER A N 1
ATOM 734 C CA . SER A 1 90 ? -16.921 0.764 5.392 1.00 91.56 90 SER A CA 1
ATOM 735 C C . SER A 1 90 ? -17.760 1.353 6.530 1.00 91.56 90 SER A C 1
ATOM 737 O O . SER A 1 90 ? -17.500 2.469 6.968 1.00 91.56 90 SER A O 1
ATOM 739 N N . SER A 1 91 ? -18.772 0.632 7.022 1.00 91.75 91 SER A N 1
ATOM 740 C CA . SER A 1 91 ? -19.684 1.124 8.067 1.00 91.75 91 SER A CA 1
ATOM 741 C C . SER A 1 91 ? -19.167 0.888 9.492 1.00 91.75 91 SER A C 1
ATOM 743 O O . SER A 1 91 ? -19.813 1.294 10.461 1.00 91.75 91 SER A O 1
ATOM 745 N N . ILE A 1 92 ? -18.030 0.205 9.650 1.00 92.00 92 ILE A N 1
ATOM 746 C CA . ILE A 1 92 ? -17.418 -0.032 10.961 1.00 92.00 92 ILE A CA 1
ATOM 747 C C . ILE A 1 92 ? -16.801 1.276 11.476 1.00 92.00 92 ILE A C 1
ATOM 749 O O . ILE A 1 92 ? -16.223 2.055 10.724 1.00 92.00 92 ILE A O 1
ATOM 753 N N . LYS A 1 93 ? -16.930 1.542 12.779 1.00 90.56 93 LYS A N 1
ATOM 754 C CA . LYS A 1 93 ? -16.314 2.718 13.410 1.00 90.56 93 LYS A CA 1
ATOM 755 C C . LYS A 1 93 ? -14.819 2.495 13.642 1.00 90.56 93 LYS A C 1
ATOM 757 O O . LYS A 1 93 ? -14.415 1.388 13.981 1.00 90.56 93 LYS A O 1
ATOM 762 N N . GLY A 1 94 ? -14.028 3.566 13.553 1.00 89.44 94 GLY A N 1
ATOM 763 C CA . GLY A 1 94 ? -12.586 3.524 13.836 1.00 89.44 94 GLY A CA 1
ATOM 764 C C . GLY A 1 94 ? -11.747 2.909 12.714 1.00 89.44 94 GLY A C 1
ATOM 765 O O . GLY A 1 94 ? -10.693 2.341 12.984 1.00 89.44 94 GLY A O 1
ATOM 766 N N . LEU A 1 95 ? -12.231 2.986 11.473 1.00 94.00 95 LEU A N 1
ATOM 767 C CA . LEU A 1 95 ? -11.462 2.605 10.293 1.00 94.00 95 LEU A CA 1
ATOM 768 C C . LEU A 1 95 ? -10.494 3.721 9.911 1.00 94.00 95 LEU A C 1
ATOM 770 O O . LEU A 1 95 ? -10.871 4.890 9.930 1.00 94.00 95 LEU A O 1
ATOM 774 N N . THR A 1 96 ? -9.297 3.325 9.495 1.00 94.69 96 THR A N 1
ATOM 775 C CA . THR A 1 96 ? -8.385 4.182 8.744 1.00 94.69 96 THR A CA 1
ATOM 776 C C . THR A 1 96 ? -8.612 3.947 7.258 1.00 94.69 96 THR A C 1
ATOM 778 O O . THR A 1 96 ? -8.459 2.828 6.756 1.00 94.69 96 THR A O 1
ATOM 781 N N . PHE A 1 97 ? -8.992 4.999 6.547 1.00 93.75 97 PHE A N 1
ATOM 782 C CA . PHE A 1 97 ? -9.268 4.965 5.120 1.00 93.75 97 PHE A CA 1
ATOM 783 C C . PHE A 1 97 ? -7.964 5.074 4.336 1.00 93.75 97 PHE A C 1
ATOM 785 O O . PHE A 1 97 ? -7.226 6.050 4.472 1.00 93.75 97 PHE A O 1
ATOM 792 N N . LEU A 1 98 ? -7.706 4.076 3.490 1.00 94.38 98 LEU A N 1
ATOM 793 C CA . LEU A 1 98 ? -6.593 4.057 2.550 1.00 94.38 98 LEU A CA 1
ATOM 794 C C . LEU A 1 98 ? -7.133 4.041 1.119 1.00 94.38 98 LEU A C 1
ATOM 796 O O . LEU A 1 98 ? -7.863 3.134 0.732 1.00 94.38 98 LEU A O 1
ATOM 800 N N . SER A 1 99 ? -6.732 5.020 0.318 1.00 93.06 99 SER A N 1
ATOM 801 C CA . SER A 1 99 ? -6.906 5.005 -1.140 1.00 93.06 99 SER A CA 1
ATOM 802 C C . SER A 1 99 ? -5.563 5.234 -1.804 1.00 93.06 99 SER A C 1
ATOM 804 O O . SER A 1 99 ? -4.712 5.914 -1.231 1.00 93.06 99 SER A O 1
ATOM 806 N N . TYR A 1 100 ? -5.347 4.674 -2.988 1.00 92.81 100 TYR A N 1
ATOM 807 C CA . TYR A 1 100 ? -4.111 4.877 -3.734 1.00 92.81 100 TYR A CA 1
ATOM 808 C C . TYR A 1 100 ? -4.382 5.003 -5.228 1.00 92.81 100 TYR A C 1
ATOM 810 O O . TYR A 1 100 ? -5.401 4.546 -5.729 1.00 92.81 100 TYR A O 1
ATOM 818 N N . ASN A 1 101 ? -3.452 5.643 -5.923 1.00 91.06 101 ASN A N 1
ATOM 819 C CA . ASN A 1 101 ? -3.420 5.767 -7.366 1.00 91.06 101 ASN A CA 1
ATOM 820 C C . ASN A 1 101 ? -1.973 5.596 -7.835 1.00 91.06 101 ASN A C 1
ATOM 822 O O . ASN A 1 101 ? -1.060 6.218 -7.278 1.00 91.06 101 ASN A O 1
ATOM 826 N N . ILE A 1 102 ? -1.786 4.769 -8.858 1.00 90.50 102 ILE A N 1
ATOM 827 C CA . ILE A 1 102 ? -0.501 4.510 -9.499 1.00 90.50 102 ILE A CA 1
ATOM 828 C C . ILE A 1 102 ? -0.639 4.947 -10.949 1.00 90.50 102 ILE A C 1
ATOM 830 O O . ILE A 1 102 ? -1.534 4.494 -11.655 1.00 90.50 102 ILE A O 1
ATOM 834 N N . PHE A 1 103 ? 0.241 5.835 -11.399 1.00 88.62 103 PHE A N 1
ATOM 835 C CA . PHE A 1 103 ? 0.266 6.251 -12.795 1.00 88.62 103 PHE A CA 1
ATOM 836 C C . PHE A 1 103 ? 1.687 6.282 -13.339 1.00 88.62 103 PHE A C 1
ATOM 838 O O . PHE A 1 103 ? 2.640 6.606 -12.629 1.00 88.62 103 PHE A O 1
ATOM 845 N N . GLU A 1 104 ? 1.820 5.956 -14.620 1.00 88.94 104 GLU A N 1
ATOM 846 C CA . GLU A 1 104 ? 3.091 5.966 -15.336 1.00 88.94 104 GLU A CA 1
ATOM 847 C C . GLU A 1 104 ? 3.147 7.148 -16.301 1.00 88.94 104 GLU A C 1
ATOM 849 O O . GLU A 1 104 ? 2.196 7.409 -17.039 1.00 88.94 104 GLU A O 1
ATOM 854 N N . GLN A 1 105 ? 4.268 7.867 -16.307 1.00 87.94 105 GLN A N 1
ATOM 855 C CA . GLN A 1 105 ? 4.515 8.966 -17.235 1.00 87.94 105 GLN A CA 1
ATOM 856 C C . GLN A 1 105 ? 6.024 9.157 -17.436 1.00 87.94 105 GLN A C 1
ATOM 858 O O . GLN A 1 105 ? 6.777 9.163 -16.468 1.00 87.94 105 GLN A O 1
ATOM 863 N N . ASP A 1 106 ? 6.475 9.341 -18.682 1.00 87.56 106 ASP A N 1
ATOM 864 C CA . ASP A 1 106 ? 7.864 9.702 -19.024 1.00 87.56 106 ASP A CA 1
ATOM 865 C C . ASP A 1 106 ? 8.941 8.796 -18.374 1.00 87.56 106 ASP A C 1
ATOM 867 O O . ASP A 1 106 ? 9.924 9.279 -17.810 1.00 87.56 106 ASP A O 1
ATOM 871 N N . ASN A 1 107 ? 8.752 7.468 -18.443 1.00 86.25 107 ASN A N 1
ATOM 872 C CA . ASN A 1 107 ? 9.613 6.441 -17.819 1.00 86.25 107 ASN A CA 1
ATOM 873 C C . ASN A 1 107 ? 9.711 6.533 -16.280 1.00 86.25 107 ASN A C 1
ATOM 875 O O . ASN A 1 107 ? 10.670 6.062 -15.659 1.00 86.25 107 ASN A O 1
ATOM 879 N N . LYS A 1 108 ? 8.705 7.148 -15.658 1.00 89.81 108 LYS A N 1
ATOM 880 C CA . LYS A 1 108 ? 8.553 7.256 -14.212 1.00 89.81 108 LYS A CA 1
ATOM 881 C C . LYS A 1 108 ? 7.220 6.684 -13.779 1.00 89.81 108 LYS A C 1
ATOM 883 O O . LYS A 1 108 ? 6.243 6.702 -14.525 1.00 89.81 108 LYS A O 1
ATOM 888 N N . ILE A 1 109 ? 7.194 6.222 -12.540 1.00 91.56 109 ILE A N 1
ATOM 889 C CA . ILE A 1 109 ? 5.989 5.760 -11.866 1.00 91.56 109 ILE A CA 1
ATOM 890 C C . ILE A 1 109 ? 5.730 6.702 -10.708 1.00 91.56 109 ILE A C 1
ATOM 892 O O . ILE A 1 109 ? 6.636 7.061 -9.956 1.00 91.56 109 ILE A O 1
ATOM 896 N N . TYR A 1 110 ? 4.483 7.098 -10.556 1.00 90.69 110 TYR A N 1
ATOM 897 C CA . TYR A 1 110 ? 4.045 7.997 -9.515 1.00 90.69 110 TYR A CA 1
ATOM 898 C C . TYR A 1 110 ? 2.999 7.285 -8.680 1.00 90.69 110 TYR A C 1
ATOM 900 O O . TYR A 1 110 ? 1.965 6.848 -9.182 1.00 90.69 110 TYR A O 1
ATOM 908 N N . LEU A 1 111 ? 3.288 7.182 -7.391 1.00 92.06 111 LEU A N 1
ATOM 909 C CA . LEU A 1 111 ? 2.403 6.617 -6.394 1.00 92.06 111 LEU A CA 1
ATOM 910 C C . LEU A 1 111 ? 1.868 7.754 -5.535 1.00 92.06 111 LEU A C 1
ATOM 912 O O . LEU A 1 111 ? 2.638 8.499 -4.925 1.00 92.06 111 LEU A O 1
ATOM 916 N N . SER A 1 112 ? 0.549 7.871 -5.456 1.00 91.69 112 SER A N 1
ATOM 917 C CA . SER A 1 112 ? -0.114 8.767 -4.516 1.00 91.69 112 SER A CA 1
ATOM 918 C C . SER A 1 112 ? -1.119 7.982 -3.696 1.00 91.69 112 SER A C 1
ATOM 920 O O . SER A 1 112 ? -1.876 7.197 -4.252 1.00 91.69 112 SER A O 1
ATOM 922 N N . TYR A 1 113 ? -1.135 8.179 -2.384 1.00 92.44 113 TYR A N 1
ATOM 923 C CA . TYR A 1 113 ? -2.096 7.531 -1.502 1.00 92.44 113 TYR A CA 1
ATOM 924 C C . TYR A 1 113 ? -2.582 8.476 -0.414 1.00 92.44 113 TYR A C 1
ATOM 926 O O . TYR A 1 113 ? -1.838 9.336 0.056 1.00 92.44 113 TYR A O 1
ATOM 934 N N . ASN A 1 114 ? -3.843 8.320 -0.026 1.00 91.12 114 ASN A N 1
ATOM 935 C CA . ASN A 1 114 ? -4.449 9.063 1.070 1.00 91.12 114 ASN A CA 1
ATOM 936 C C . ASN A 1 114 ? -4.645 8.135 2.266 1.00 91.12 114 ASN A C 1
ATOM 938 O O . ASN A 1 114 ? -5.128 7.018 2.095 1.00 91.12 114 ASN A O 1
ATOM 942 N N . LEU A 1 115 ? -4.289 8.621 3.452 1.00 91.50 115 LEU A N 1
ATOM 943 C CA . LEU A 1 115 ? -4.467 7.972 4.750 1.00 91.50 115 LEU A CA 1
ATOM 944 C C . LEU A 1 115 ? -5.179 8.954 5.676 1.00 91.50 115 LEU A C 1
ATOM 946 O O . LEU A 1 115 ? -4.537 9.923 6.068 1.00 91.50 115 LEU A O 1
ATOM 950 N N . ASP A 1 116 ? -6.461 8.738 5.988 1.00 84.19 116 ASP A N 1
ATOM 951 C CA . ASP A 1 116 ? -7.262 9.612 6.874 1.00 84.19 116 ASP A CA 1
ATOM 952 C C . ASP A 1 116 ? -6.954 11.111 6.666 1.00 84.19 116 ASP A C 1
ATOM 954 O O . ASP A 1 116 ? -6.456 11.792 7.558 1.00 84.19 116 ASP A O 1
ATOM 958 N N . GLU A 1 117 ? -7.175 11.611 5.442 1.00 74.81 117 GLU A N 1
ATOM 959 C CA . GLU A 1 117 ? -6.953 13.023 5.050 1.00 74.81 117 GLU A CA 1
ATOM 960 C C . GLU A 1 117 ? -5.482 13.483 4.965 1.00 74.81 117 GLU A C 1
ATOM 962 O O . GLU A 1 117 ? -5.190 14.659 4.733 1.00 74.81 117 GLU A O 1
ATOM 967 N N . LYS A 1 118 ? -4.518 12.571 5.074 1.00 86.19 118 LYS A N 1
ATOM 968 C CA . LYS A 1 118 ? -3.120 12.837 4.725 1.00 86.19 118 LYS A CA 1
ATOM 969 C C . LYS A 1 118 ? -2.826 12.291 3.339 1.00 86.19 118 LYS A C 1
ATOM 971 O O . LYS A 1 118 ? -2.837 11.079 3.134 1.00 86.19 118 LYS A O 1
ATOM 976 N N . LYS A 1 119 ? -2.497 13.173 2.396 1.00 90.31 119 LYS A N 1
ATOM 977 C CA . LYS A 1 119 ? -2.026 12.769 1.069 1.00 90.31 119 LYS A CA 1
ATOM 978 C C . LYS A 1 119 ? -0.523 12.558 1.097 1.00 90.31 119 LYS A C 1
ATOM 980 O O . LYS A 1 119 ? 0.236 13.437 1.498 1.00 90.31 119 LYS A O 1
ATOM 985 N N . VAL A 1 120 ? -0.085 11.406 0.623 1.00 90.94 120 VAL A N 1
ATOM 986 C CA . VAL A 1 120 ? 1.318 11.034 0.498 1.00 90.94 120 VAL A CA 1
ATOM 987 C C . VAL A 1 120 ? 1.615 10.769 -0.966 1.00 90.94 120 VAL A C 1
ATOM 989 O O . VAL A 1 120 ? 0.800 10.177 -1.669 1.00 90.94 120 VAL A O 1
ATOM 992 N N . SER A 1 121 ? 2.746 11.259 -1.464 1.00 91.88 121 SER A N 1
ATOM 993 C CA . SER A 1 121 ? 3.158 11.024 -2.848 1.00 91.88 121 SER A CA 1
ATOM 994 C C . SER A 1 121 ? 4.638 10.684 -2.935 1.00 91.88 121 SER A C 1
ATOM 996 O O 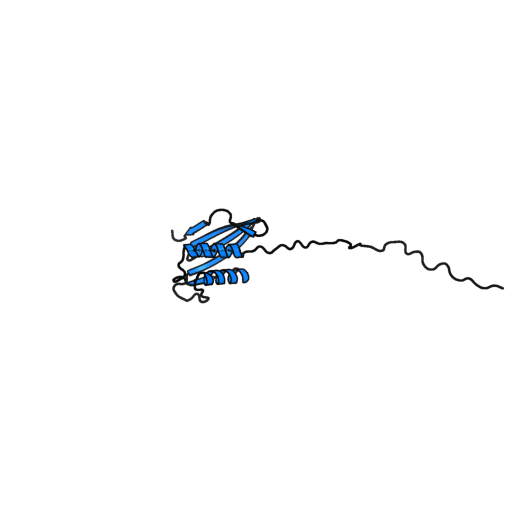. SER A 1 121 ? 5.472 11.294 -2.254 1.00 91.88 121 SER A O 1
ATOM 998 N N . ARG A 1 122 ? 4.958 9.717 -3.794 1.00 91.94 122 ARG A N 1
ATOM 999 C CA . ARG A 1 122 ? 6.315 9.253 -4.076 1.00 91.94 122 ARG A CA 1
ATOM 1000 C C . ARG A 1 122 ? 6.467 8.986 -5.569 1.00 91.94 122 ARG A C 1
ATOM 1002 O O . ARG A 1 122 ? 5.542 8.498 -6.212 1.00 91.94 122 ARG A O 1
ATOM 1009 N N . ALA A 1 123 ? 7.630 9.322 -6.109 1.00 92.38 123 ALA A N 1
ATOM 1010 C CA . ALA A 1 123 ? 7.968 9.077 -7.502 1.00 92.38 123 ALA A CA 1
ATOM 1011 C C . ALA A 1 123 ? 9.083 8.032 -7.603 1.00 92.38 123 ALA A C 1
ATOM 1013 O O . ALA A 1 123 ? 9.916 7.899 -6.703 1.00 92.38 123 ALA A O 1
ATOM 1014 N N . TYR A 1 124 ? 9.095 7.317 -8.721 1.00 92.44 124 TYR A N 1
ATOM 1015 C CA . TYR A 1 124 ? 10.041 6.261 -9.044 1.00 92.44 124 TYR A CA 1
ATOM 1016 C C . TYR A 1 124 ? 10.525 6.431 -10.480 1.00 92.44 124 TYR A C 1
ATOM 1018 O O . TYR A 1 124 ? 9.743 6.786 -11.357 1.00 92.44 124 TYR A O 1
ATOM 1026 N N . GLU A 1 125 ? 11.795 6.147 -10.730 1.00 92.44 125 GLU A N 1
ATOM 1027 C CA . GLU A 1 125 ? 12.354 5.996 -12.073 1.00 92.44 125 GLU A CA 1
ATOM 1028 C C . GLU A 1 125 ? 12.497 4.510 -12.403 1.00 92.44 125 GLU A C 1
ATOM 1030 O O . GLU A 1 125 ? 12.818 3.703 -11.529 1.00 92.44 125 GLU A O 1
ATOM 1035 N N . ILE A 1 126 ? 12.242 4.128 -13.654 1.00 88.00 126 ILE A N 1
AT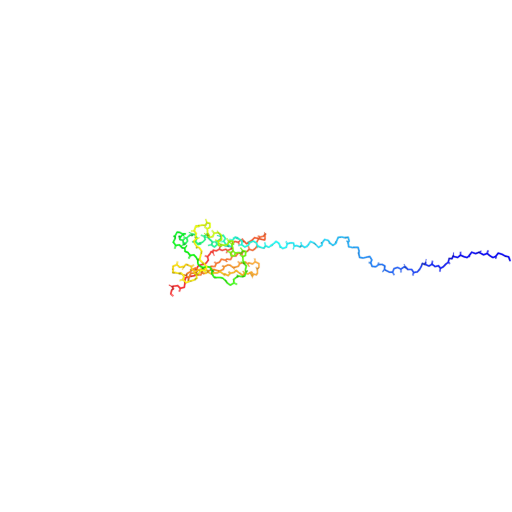OM 1036 C CA . ILE A 1 126 ? 12.385 2.735 -14.086 1.00 88.00 126 ILE A CA 1
ATOM 1037 C C . ILE A 1 126 ? 13.829 2.509 -14.540 1.00 88.00 126 ILE A C 1
ATOM 1039 O O . ILE A 1 126 ? 14.229 2.959 -15.616 1.00 88.00 126 ILE A O 1
ATOM 1043 N N . ILE A 1 127 ? 14.598 1.781 -13.727 1.00 86.25 127 ILE A N 1
ATOM 1044 C CA . ILE A 1 127 ? 15.990 1.396 -14.002 1.00 86.25 127 ILE A CA 1
ATOM 1045 C C . ILE A 1 127 ? 16.055 -0.131 -14.013 1.00 86.25 127 ILE A C 1
ATOM 1047 O O . ILE A 1 127 ? 15.596 -0.776 -13.072 1.00 86.25 127 ILE A O 1
ATOM 1051 N N . ASP A 1 128 ? 16.575 -0.724 -15.090 1.00 84.19 128 ASP A N 1
ATOM 1052 C CA . ASP A 1 128 ? 16.645 -2.184 -15.272 1.00 84.19 128 ASP A CA 1
ATOM 1053 C C . ASP A 1 128 ? 15.308 -2.899 -14.994 1.00 84.19 128 ASP A C 1
ATOM 1055 O O . ASP A 1 128 ? 15.250 -3.939 -14.333 1.00 84.19 128 ASP A O 1
ATOM 1059 N N . ASN A 1 129 ? 14.212 -2.309 -15.487 1.00 79.38 129 ASN A N 1
ATOM 1060 C CA . ASN A 1 129 ? 12.844 -2.809 -15.330 1.00 79.38 129 ASN A CA 1
ATOM 1061 C C . ASN A 1 129 ? 12.350 -2.893 -13.869 1.00 79.38 129 ASN A C 1
ATOM 1063 O O . ASN A 1 129 ? 11.436 -3.657 -13.541 1.00 79.38 129 ASN A O 1
ATOM 1067 N N . LYS A 1 130 ? 12.959 -2.107 -12.977 1.00 84.31 130 LYS A N 1
ATOM 1068 C CA . LYS A 1 130 ? 12.586 -2.003 -11.567 1.00 84.31 130 LYS A CA 1
ATOM 1069 C C . LYS A 1 130 ? 12.298 -0.545 -11.207 1.00 84.31 130 LYS A C 1
ATOM 1071 O O . LYS A 1 130 ? 13.084 0.327 -11.579 1.00 84.31 130 LYS A O 1
ATOM 1076 N N . PRO A 1 131 ? 11.215 -0.267 -10.465 1.00 88.69 131 PRO A N 1
ATOM 1077 C CA . PRO A 1 131 ? 10.993 1.062 -9.914 1.00 88.69 131 PRO A CA 1
ATOM 1078 C C . PRO A 1 131 ? 12.044 1.358 -8.839 1.00 88.69 131 PRO A C 1
ATOM 1080 O O . PRO A 1 131 ? 12.158 0.628 -7.854 1.00 88.69 131 PRO A O 1
ATOM 1083 N N . VAL A 1 132 ? 12.804 2.434 -9.018 1.00 89.94 132 VAL A N 1
ATOM 1084 C CA . VAL A 1 132 ? 13.771 2.948 -8.044 1.00 89.94 132 VAL A CA 1
ATOM 1085 C C . VAL A 1 132 ? 13.257 4.293 -7.534 1.00 89.94 132 VAL A C 1
ATOM 1087 O O . VAL A 1 132 ? 12.977 5.172 -8.349 1.00 89.94 132 VAL A O 1
ATOM 1090 N N . PRO A 1 133 ? 13.088 4.485 -6.214 1.00 89.12 133 PRO A N 1
ATOM 1091 C CA . PRO A 1 133 ? 12.527 5.719 -5.683 1.00 89.12 133 PRO A CA 1
ATOM 1092 C C . PRO A 1 133 ? 13.424 6.917 -6.004 1.00 89.12 133 PRO A C 1
ATOM 1094 O O . PRO A 1 133 ? 14.637 6.869 -5.805 1.00 89.12 133 PRO A O 1
ATOM 1097 N N . ILE A 1 134 ? 12.805 8.009 -6.450 1.00 89.56 134 ILE A N 1
ATOM 1098 C CA . ILE A 1 134 ? 13.479 9.275 -6.737 1.00 89.56 134 ILE A CA 1
ATOM 1099 C C . ILE A 1 134 ? 12.973 10.368 -5.795 1.00 89.56 134 ILE A C 1
ATOM 1101 O O . ILE A 1 134 ? 11.773 10.603 -5.653 1.00 89.56 134 ILE A O 1
ATOM 1105 N N . GLY A 1 135 ? 13.913 11.060 -5.153 1.00 83.62 135 GLY A N 1
ATOM 1106 C CA . GLY A 1 135 ? 13.600 12.091 -4.167 1.00 83.62 135 GLY A CA 1
ATOM 1107 C C . GLY A 1 135 ? 12.990 11.544 -2.871 1.00 83.62 135 GLY A C 1
ATOM 1108 O O . GLY A 1 135 ? 13.054 10.352 -2.570 1.00 83.62 135 GLY A O 1
ATOM 1109 N N . ASN A 1 136 ? 12.420 12.453 -2.082 1.00 81.69 136 ASN A N 1
ATOM 1110 C CA . ASN A 1 136 ? 11.815 12.138 -0.790 1.00 81.69 136 ASN A CA 1
ATOM 1111 C C . ASN A 1 136 ? 10.306 11.907 -0.918 1.00 81.69 136 ASN A C 1
ATOM 1113 O O . ASN A 1 136 ? 9.652 12.437 -1.817 1.00 81.69 136 ASN A O 1
ATOM 1117 N N . ILE A 1 137 ? 9.744 11.175 0.044 1.00 81.88 137 ILE A N 1
ATOM 1118 C CA . ILE A 1 137 ? 8.293 11.099 0.228 1.00 81.88 137 ILE A CA 1
ATOM 1119 C C . ILE A 1 137 ? 7.765 12.498 0.548 1.00 81.88 137 ILE A C 1
ATOM 1121 O O . ILE A 1 137 ? 8.260 13.169 1.453 1.00 81.88 137 ILE A O 1
ATOM 1125 N N . THR A 1 138 ? 6.736 12.920 -0.180 1.00 82.81 138 THR A N 1
ATOM 1126 C CA . THR A 1 138 ? 6.039 14.185 0.069 1.00 82.81 138 THR A CA 1
ATOM 1127 C C . THR A 1 138 ? 4.734 13.915 0.799 1.00 82.81 138 THR A C 1
ATOM 1129 O O . THR A 1 138 ? 3.989 13.007 0.432 1.00 82.81 138 THR A O 1
ATOM 1132 N N . THR A 1 139 ? 4.454 14.686 1.849 1.00 77.81 139 THR A N 1
ATOM 1133 C CA . THR A 1 139 ? 3.217 14.571 2.627 1.00 77.81 139 THR A CA 1
ATOM 1134 C C . THR A 1 139 ? 2.508 15.912 2.678 1.00 77.81 139 THR A C 1
ATOM 1136 O O . THR A 1 139 ? 3.107 16.901 3.096 1.00 77.81 139 THR A O 1
ATOM 1139 N N . PHE A 1 140 ? 1.232 15.928 2.316 1.00 72.25 140 PHE A N 1
ATOM 1140 C CA . PHE A 1 140 ? 0.344 17.075 2.438 1.00 72.25 140 PHE A CA 1
ATOM 1141 C C . PHE A 1 140 ? -0.752 16.733 3.443 1.00 72.25 140 PHE A C 1
ATOM 1143 O O . PHE A 1 140 ? -1.346 15.656 3.376 1.00 72.25 140 PHE A O 1
ATOM 1150 N N . ASN A 1 141 ? -0.985 17.633 4.393 1.00 67.69 141 ASN A N 1
ATOM 1151 C CA . ASN A 1 141 ? -2.033 17.485 5.393 1.00 67.69 141 ASN A CA 1
ATOM 1152 C C . ASN A 1 141 ? -3.171 18.444 5.031 1.00 67.69 141 ASN A C 1
ATOM 1154 O O . ASN A 1 141 ? -2.901 19.627 4.825 1.00 67.69 141 ASN A O 1
ATOM 1158 N N . PHE A 1 142 ? -4.406 17.952 4.923 1.00 55.19 142 PHE A N 1
ATOM 1159 C CA . PHE A 1 142 ? -5.557 18.798 4.575 1.00 55.19 142 PHE A CA 1
ATOM 1160 C C . PHE A 1 142 ? -6.135 19.565 5.779 1.00 55.19 142 PHE A C 1
ATOM 1162 O O . PHE A 1 142 ? -7.007 20.405 5.595 1.00 55.19 142 PHE A O 1
ATOM 1169 N N . ASN A 1 143 ? -5.612 19.332 6.987 1.00 50.59 143 ASN A N 1
ATOM 1170 C CA . ASN A 1 143 ? -6.090 19.916 8.246 1.00 50.59 143 ASN A CA 1
ATOM 1171 C C . ASN A 1 143 ? -5.448 21.272 8.618 1.00 50.59 143 ASN A C 1
ATOM 1173 O O . ASN A 1 143 ? -5.111 21.488 9.782 1.00 50.59 143 ASN A O 1
ATOM 1177 N N . ASN A 1 144 ? -5.274 22.173 7.643 1.00 41.75 144 ASN A N 1
ATOM 1178 C CA . ASN A 1 144 ? -4.890 23.574 7.885 1.00 41.75 144 ASN A CA 1
ATOM 1179 C C . ASN A 1 144 ? -6.070 24.521 7.655 1.00 41.75 144 ASN A C 1
ATOM 1181 O O . ASN A 1 144 ? -6.636 24.471 6.540 1.00 41.75 144 ASN A O 1
#

Secondary structure (DSSP, 8-state):
---------SS----S-------S---------PPP-THHHHHHHHHHHHHHS-TTT-EEEE------HHHHHHHHHHHHHTT-EE-S-TTSTTEEEEEEEEEEETTEEEEEEEETTEEEEEEEEEETTEEEEEEEEEEEES--

InterPro domains:
  IPR010837 Conjugal transfer, TrbH [PF07283] (24-139)

Foldseek 3Di:
DDDDDDDDDDDDPPPDDPPPPPPPDPPPPPVPLPQQDCLVVLVVVLVVCVVVDDQVQAEEEEDEPDPPPVNVVSNVVSSVVVNHHYDPDPPDPRYWYKYWDWDDDDQKIKIWMDTNQKIKIWMFHQDPSYTDTDDDIDIDHPPD

pLDDT: mean 79.18, std 18.67, range [39.72, 97.56]

Sequence (144 aa):
MKRIIFISLMALCFTGCAKFNPQYFNSTIERQTQSINFNILADDMVDFISINFLANTTTFYIHTDDLDKNFYDYLTNKLRNKGYAISDNSSIKGLTFLSYNIFEQDNKIYLSYNLDEKKVSRAYEIIDNKPVPIGNITTFNFNN

Organism: NCBI:txid827

Radius of gyration: 31.59 Å; chains: 1; bounding box: 36×72×110 Å